Protein AF-A0A971AEY3-F1 (afdb_monomer_lite)

pLDDT: mean 78.93, std 15.95, range [36.0, 92.12]

Structure (mmCIF, N/CA/C/O backbone):
data_AF-A0A971AEY3-F1
#
_entry.id   AF-A0A971AEY3-F1
#
loop_
_atom_site.group_PDB
_atom_site.id
_atom_site.type_symbol
_atom_site.label_atom_id
_atom_site.label_alt_id
_atom_site.label_comp_id
_atom_site.label_asym_id
_atom_site.label_entity_id
_atom_site.label_seq_id
_atom_site.pdbx_PDB_ins_code
_atom_site.Cartn_x
_atom_site.Cartn_y
_atom_site.Cartn_z
_atom_site.occupancy
_atom_site.B_iso_or_equiv
_atom_site.auth_seq_id
_atom_site.auth_comp_id
_atom_site.auth_asym_id
_atom_site.auth_atom_id
_atom_site.pdbx_PDB_model_num
ATOM 1 N N . MET A 1 1 ? -13.309 -5.633 -22.090 1.00 36.00 1 MET A N 1
ATOM 2 C CA . MET A 1 1 ? -12.950 -5.337 -20.681 1.00 36.00 1 MET A CA 1
ATOM 3 C C . MET A 1 1 ? -11.464 -5.007 -20.601 1.00 36.00 1 MET A C 1
ATOM 5 O O . MET A 1 1 ? -10.643 -5.881 -20.848 1.00 36.00 1 MET A O 1
ATOM 9 N N . GLN A 1 2 ? -11.099 -3.749 -20.334 1.00 39.91 2 GLN A N 1
ATOM 10 C CA . GLN A 1 2 ? -9.692 -3.347 -20.228 1.00 39.91 2 GLN A CA 1
ATOM 11 C C . GLN A 1 2 ? -9.070 -4.027 -19.000 1.00 39.91 2 GLN A C 1
ATOM 13 O O . GLN A 1 2 ? -9.452 -3.747 -17.863 1.00 39.91 2 GLN A O 1
ATOM 18 N N . ARG A 1 3 ? -8.139 -4.963 -19.225 1.00 43.50 3 ARG A N 1
ATOM 19 C CA . ARG A 1 3 ? -7.334 -5.577 -18.162 1.00 43.50 3 ARG A CA 1
ATOM 20 C C . ARG A 1 3 ? -6.592 -4.447 -17.450 1.00 43.50 3 ARG A C 1
ATOM 22 O O . ARG A 1 3 ? -5.692 -3.850 -18.036 1.00 43.50 3 ARG A O 1
ATOM 29 N N . LYS A 1 4 ? -6.987 -4.123 -16.211 1.00 51.16 4 LYS A N 1
ATOM 30 C CA . LYS A 1 4 ? -6.241 -3.187 -15.357 1.00 51.16 4 LYS A CA 1
ATOM 31 C C . LYS A 1 4 ? -4.786 -3.649 -15.361 1.00 51.16 4 LYS A C 1
ATOM 33 O O . LYS A 1 4 ? -4.512 -4.766 -14.921 1.00 51.16 4 LYS A O 1
ATOM 38 N N . LYS A 1 5 ? -3.881 -2.830 -15.914 1.00 49.34 5 LYS A N 1
ATOM 39 C CA . LYS A 1 5 ? -2.437 -3.082 -15.861 1.00 49.34 5 LYS A CA 1
ATOM 40 C C . LYS A 1 5 ? -2.102 -3.420 -14.408 1.00 49.34 5 LYS A C 1
ATOM 42 O O . LYS A 1 5 ? -2.385 -2.613 -13.522 1.00 49.34 5 LYS A O 1
ATOM 47 N N . LYS A 1 6 ? -1.587 -4.630 -14.164 1.00 56.56 6 LYS A N 1
ATOM 48 C CA . LYS A 1 6 ? -1.004 -4.984 -12.868 1.00 56.56 6 LYS A CA 1
ATOM 49 C C . LYS A 1 6 ? 0.119 -3.973 -12.663 1.00 56.56 6 LYS A C 1
ATOM 51 O O . LYS A 1 6 ? 1.075 -3.979 -13.430 1.00 56.56 6 LYS A O 1
ATOM 56 N N . GLY A 1 7 ? -0.078 -3.027 -11.748 1.00 63.53 7 GLY A N 1
ATOM 57 C CA . GLY A 1 7 ? 0.972 -2.078 -11.406 1.00 63.53 7 GLY A CA 1
ATOM 58 C C . GLY A 1 7 ? 2.200 -2.824 -10.871 1.00 63.53 7 GLY A C 1
ATOM 59 O O . GLY A 1 7 ? 2.087 -3.997 -10.515 1.00 63.53 7 GLY A O 1
ATOM 60 N N . PRO A 1 8 ? 3.351 -2.152 -10.747 1.00 68.38 8 PRO A N 1
ATOM 61 C CA . PRO A 1 8 ? 4.584 -2.743 -10.209 1.00 68.38 8 PRO A CA 1
ATOM 62 C C . PRO A 1 8 ? 4.476 -3.192 -8.747 1.00 68.38 8 PRO A C 1
ATOM 64 O O . PRO A 1 8 ? 5.411 -3.771 -8.200 1.00 68.38 8 PRO A O 1
ATOM 67 N N . ILE A 1 9 ? 3.364 -2.879 -8.084 1.00 77.56 9 ILE A N 1
ATOM 68 C CA . ILE A 1 9 ? 3.144 -3.168 -6.676 1.00 77.56 9 ILE A CA 1
ATOM 69 C C . ILE A 1 9 ? 2.580 -4.579 -6.532 1.00 77.56 9 ILE A C 1
ATOM 71 O O . ILE A 1 9 ? 1.442 -4.854 -6.927 1.00 77.56 9 ILE A O 1
ATOM 75 N N . ASP A 1 10 ? 3.325 -5.440 -5.847 1.00 83.31 10 ASP A N 1
ATOM 76 C CA . ASP A 1 10 ? 2.781 -6.690 -5.333 1.00 83.31 10 ASP A CA 1
ATOM 77 C C . ASP A 1 10 ? 2.005 -6.437 -4.030 1.00 83.31 10 ASP A C 1
ATOM 79 O O . ASP A 1 10 ? 2.527 -6.479 -2.913 1.00 83.31 10 ASP A O 1
ATOM 83 N N . THR A 1 11 ? 0.713 -6.144 -4.189 1.00 84.31 11 THR A N 1
ATOM 84 C CA . THR A 1 11 ? -0.194 -5.923 -3.053 1.00 84.31 11 THR A CA 1
ATOM 85 C C . THR A 1 11 ? -0.360 -7.163 -2.169 1.00 84.31 11 THR A C 1
ATOM 87 O O . THR A 1 11 ? -0.656 -7.013 -0.985 1.00 84.31 11 THR A O 1
ATOM 90 N N . VAL A 1 12 ? -0.137 -8.373 -2.699 1.00 85.06 12 VAL A N 1
ATOM 91 C CA . VAL A 1 12 ? -0.256 -9.628 -1.942 1.00 85.06 12 VAL A CA 1
ATOM 92 C C . VAL A 1 12 ? 0.952 -9.795 -1.025 1.00 85.06 12 VAL A C 1
ATOM 94 O O . VAL A 1 12 ? 0.788 -10.101 0.157 1.00 85.06 12 VAL A O 1
ATOM 97 N N . ALA A 1 13 ? 2.155 -9.533 -1.539 1.00 86.75 13 ALA A N 1
ATOM 98 C CA . ALA A 1 13 ? 3.378 -9.552 -0.741 1.00 86.75 13 ALA A CA 1
ATOM 99 C C . ALA A 1 13 ? 3.333 -8.512 0.393 1.00 86.75 13 ALA A C 1
ATOM 101 O O . ALA A 1 13 ? 3.598 -8.844 1.551 1.00 86.75 13 ALA A O 1
ATOM 102 N N . LEU A 1 14 ? 2.912 -7.279 0.088 1.00 87.56 14 LEU A N 1
ATOM 103 C CA . LEU A 1 14 ? 2.745 -6.225 1.095 1.00 87.56 14 LEU A CA 1
ATOM 104 C C . LEU A 1 14 ? 1.681 -6.588 2.137 1.00 87.56 14 LEU A C 1
ATOM 106 O O . LEU A 1 14 ? 1.877 -6.352 3.330 1.00 87.56 14 LEU A O 1
ATOM 110 N N . SER A 1 15 ? 0.575 -7.202 1.710 1.00 88.69 15 SER A N 1
ATOM 111 C CA . SER A 1 15 ? -0.488 -7.620 2.625 1.00 88.69 15 SER A CA 1
ATOM 112 C C . SER A 1 15 ? -0.001 -8.674 3.614 1.00 88.69 15 SER A C 1
ATOM 114 O O . SER A 1 15 ? -0.278 -8.554 4.807 1.00 88.69 15 SER A O 1
ATOM 116 N N . LYS A 1 16 ? 0.816 -9.635 3.165 1.00 89.75 16 LYS A N 1
ATOM 117 C CA . LYS A 1 16 ? 1.462 -10.619 4.048 1.00 89.75 16 LYS A CA 1
ATOM 118 C C . LYS A 1 16 ? 2.460 -9.974 5.012 1.00 89.75 16 LYS A C 1
ATOM 120 O O . LYS A 1 16 ? 2.458 -10.312 6.192 1.00 89.75 16 LYS A O 1
ATOM 125 N N . LYS A 1 17 ? 3.281 -9.034 4.532 1.00 89.06 17 LYS A N 1
ATOM 126 C CA . LYS A 1 17 ? 4.313 -8.361 5.337 1.00 89.06 17 LYS A CA 1
ATOM 127 C C . LYS A 1 17 ? 3.718 -7.527 6.470 1.00 89.06 17 LYS A C 1
ATOM 129 O O . LYS A 1 17 ? 4.137 -7.647 7.616 1.00 89.06 17 LYS A O 1
ATOM 134 N N . TYR A 1 18 ? 2.726 -6.700 6.150 1.00 87.75 18 TYR A N 1
ATOM 135 C CA . TYR A 1 18 ? 2.115 -5.781 7.112 1.00 87.75 18 TYR A CA 1
ATOM 136 C C . TYR A 1 18 ? 0.885 -6.359 7.819 1.00 87.75 18 TYR A C 1
ATOM 138 O O . TYR A 1 18 ? 0.365 -5.720 8.734 1.00 87.75 18 TYR A O 1
ATOM 146 N N . LYS A 1 19 ? 0.420 -7.551 7.414 1.00 87.38 19 LYS A N 1
ATOM 147 C CA . LYS A 1 19 ? -0.826 -8.187 7.881 1.00 87.38 19 LYS A CA 1
ATOM 148 C C . LYS A 1 19 ? -2.034 -7.247 7.770 1.00 87.38 19 LYS A C 1
ATOM 150 O O . LYS A 1 19 ? -2.884 -7.201 8.652 1.00 87.38 19 LYS A O 1
ATOM 155 N N . CYS A 1 20 ? -2.073 -6.458 6.698 1.00 87.50 20 CYS A N 1
ATOM 156 C CA . CYS A 1 20 ? -3.089 -5.436 6.449 1.00 87.50 20 CYS A CA 1
ATOM 157 C C . CYS A 1 20 ? -3.671 -5.590 5.042 1.00 87.50 20 CYS A C 1
ATOM 159 O O . CYS A 1 20 ? -2.998 -6.072 4.127 1.00 87.50 20 CYS A O 1
ATOM 161 N N . ASP A 1 21 ? -4.905 -5.129 4.841 1.00 88.88 21 ASP A N 1
ATOM 162 C CA . ASP A 1 21 ? -5.508 -5.080 3.509 1.00 88.88 21 ASP A CA 1
ATOM 163 C C . ASP A 1 21 ? -4.989 -3.862 2.728 1.00 88.88 21 ASP A C 1
ATOM 165 O O . ASP A 1 21 ? -5.543 -2.760 2.759 1.00 88.88 21 ASP A O 1
ATOM 169 N N . ILE A 1 22 ? -3.892 -4.083 2.005 1.00 89.88 22 ILE A N 1
ATOM 170 C CA . ILE A 1 22 ? -3.221 -3.063 1.193 1.00 89.88 22 ILE A CA 1
ATOM 171 C C . ILE A 1 22 ? -4.129 -2.556 0.072 1.00 89.88 22 ILE A C 1
ATOM 173 O O . ILE A 1 22 ? -4.083 -1.376 -0.268 1.00 89.88 22 ILE A O 1
ATOM 177 N N . ASN A 1 23 ? -4.996 -3.406 -0.487 1.00 89.69 23 ASN A N 1
ATOM 178 C CA . ASN A 1 23 ? -5.923 -2.977 -1.531 1.00 89.69 23 ASN A CA 1
ATOM 179 C C . ASN A 1 23 ? -6.939 -1.976 -0.980 1.00 89.69 23 ASN A C 1
ATOM 181 O O . ASN A 1 23 ? -7.237 -0.977 -1.641 1.00 89.69 23 ASN A O 1
ATOM 185 N N . ARG A 1 24 ? -7.443 -2.210 0.234 1.00 90.06 24 ARG A N 1
ATOM 186 C CA . ARG A 1 24 ? -8.342 -1.274 0.917 1.00 90.06 24 ARG A CA 1
ATOM 187 C C . ARG A 1 24 ? -7.644 0.040 1.262 1.00 90.06 24 ARG A C 1
ATOM 189 O O . ARG A 1 24 ? -8.225 1.097 1.021 1.00 90.06 24 ARG A O 1
ATOM 196 N N . ILE A 1 25 ? -6.399 -0.019 1.735 1.00 90.44 25 ILE A N 1
ATOM 197 C CA . ILE A 1 25 ? -5.574 1.164 2.037 1.00 90.44 25 ILE A CA 1
ATOM 198 C C . ILE A 1 25 ? -5.341 2.006 0.774 1.00 90.44 25 ILE A C 1
ATOM 200 O O . ILE A 1 25 ? -5.653 3.194 0.758 1.00 90.44 25 ILE A O 1
ATOM 204 N N . ILE A 1 26 ? -4.896 1.387 -0.325 1.00 88.62 26 ILE A N 1
ATOM 205 C CA . ILE A 1 26 ? -4.671 2.084 -1.601 1.00 88.62 26 ILE A CA 1
ATOM 206 C C . ILE A 1 26 ? -5.968 2.719 -2.113 1.00 88.62 26 ILE A C 1
ATOM 208 O O . ILE A 1 26 ? -5.955 3.858 -2.575 1.00 88.62 26 ILE A O 1
ATOM 212 N N . ARG A 1 27 ? -7.106 2.014 -2.034 1.00 90.75 27 ARG A N 1
ATOM 213 C CA . ARG A 1 27 ? -8.410 2.576 -2.429 1.00 90.75 27 ARG A CA 1
ATOM 214 C C . ARG A 1 27 ? -8.792 3.784 -1.577 1.00 90.75 27 ARG A C 1
ATOM 216 O O . ARG A 1 27 ? -9.273 4.766 -2.127 1.00 90.75 27 ARG A O 1
ATOM 223 N N . ALA A 1 28 ? -8.560 3.728 -0.269 1.00 91.31 28 ALA A N 1
ATOM 224 C CA . ALA A 1 28 ? -8.843 4.839 0.630 1.00 91.31 28 ALA A CA 1
ATOM 225 C C . ALA A 1 28 ? -7.975 6.069 0.307 1.00 91.31 28 ALA A C 1
ATOM 227 O O . ALA A 1 28 ? -8.518 7.164 0.187 1.00 91.31 28 ALA A O 1
ATOM 228 N N . TRP A 1 29 ? -6.677 5.883 0.043 1.00 90.94 29 TRP A N 1
ATOM 229 C CA . TRP A 1 29 ? -5.804 6.965 -0.428 1.00 90.94 29 TRP A CA 1
ATOM 230 C C . TRP A 1 29 ? -6.252 7.550 -1.767 1.00 90.94 29 TRP A C 1
ATOM 232 O O . TRP A 1 29 ? -6.245 8.764 -1.945 1.00 90.94 29 TRP A O 1
ATOM 242 N N . LYS A 1 30 ? -6.692 6.708 -2.710 1.00 88.44 30 LYS A N 1
ATOM 243 C CA . LYS A 1 30 ? -7.237 7.176 -3.995 1.00 88.44 30 LYS A CA 1
ATOM 244 C C . LYS A 1 30 ? -8.527 7.984 -3.847 1.00 88.44 30 LYS A C 1
ATOM 246 O O . LYS A 1 30 ? -8.806 8.810 -4.706 1.00 88.44 30 LYS A O 1
ATOM 251 N N . ASN A 1 31 ? -9.281 7.750 -2.778 1.00 91.50 31 ASN A N 1
ATOM 252 C CA . ASN A 1 31 ? -10.483 8.507 -2.441 1.00 91.50 31 ASN A CA 1
ATOM 253 C C . ASN A 1 31 ? -10.173 9.776 -1.623 1.00 91.50 31 ASN A C 1
ATOM 255 O O . ASN A 1 31 ? -11.099 10.410 -1.133 1.00 91.50 31 ASN A O 1
ATOM 259 N N . GLY A 1 32 ? -8.895 10.134 -1.450 1.00 90.75 32 GLY A N 1
ATOM 260 C CA . GLY A 1 32 ? -8.476 11.351 -0.753 1.00 90.75 32 GLY A CA 1
ATOM 261 C C . GLY A 1 32 ? -8.395 11.231 0.767 1.00 90.75 32 GLY A C 1
ATOM 262 O O . GLY A 1 32 ? -8.149 12.238 1.423 1.00 90.75 32 GLY A O 1
ATOM 263 N N . LYS A 1 33 ? -8.565 10.031 1.341 1.00 90.81 33 LYS A N 1
ATOM 264 C CA . LYS A 1 33 ? -8.430 9.858 2.792 1.00 90.81 33 LYS A CA 1
ATOM 265 C C . LYS A 1 33 ? -6.985 10.018 3.243 1.00 90.81 33 LYS A C 1
ATOM 267 O O . LYS A 1 33 ? -6.066 9.507 2.593 1.00 90.81 33 LYS A O 1
ATOM 272 N N . ASN A 1 34 ? -6.806 10.664 4.389 1.00 90.19 34 ASN A N 1
ATOM 273 C CA . ASN A 1 34 ? -5.492 10.859 4.990 1.00 90.19 34 ASN A CA 1
ATOM 274 C C . ASN A 1 34 ? -5.087 9.674 5.888 1.00 90.19 34 ASN A C 1
ATOM 276 O O . ASN A 1 34 ? -5.929 8.907 6.354 1.00 90.19 34 ASN A O 1
ATOM 280 N N . ASP A 1 35 ? -3.792 9.536 6.173 1.00 88.25 35 ASP A N 1
ATOM 281 C CA . ASP A 1 35 ? -3.238 8.431 6.969 1.00 88.25 35 ASP A CA 1
ATOM 282 C C . ASP A 1 35 ? -3.825 8.393 8.388 1.00 88.25 35 ASP A C 1
ATOM 284 O O . ASP A 1 35 ? -4.066 7.318 8.935 1.00 88.25 35 ASP A O 1
ATOM 288 N N . TYR A 1 36 ? -4.125 9.557 8.971 1.00 89.69 36 TYR A N 1
ATOM 289 C CA . TYR A 1 36 ? -4.799 9.647 10.267 1.00 89.69 36 TYR A CA 1
ATOM 290 C C . TYR A 1 36 ? -6.228 9.086 10.219 1.00 89.69 36 TYR A C 1
ATOM 292 O O . TYR A 1 36 ? -6.600 8.268 11.057 1.00 89.69 36 TYR A O 1
ATOM 300 N N . GLU A 1 37 ? -7.013 9.451 9.204 1.00 90.31 37 GLU A N 1
ATOM 301 C CA . GLU A 1 37 ? -8.381 8.945 9.036 1.00 90.31 37 GLU A CA 1
ATOM 302 C C . GLU A 1 37 ? -8.398 7.443 8.744 1.00 90.31 37 GLU A C 1
ATOM 304 O O . GLU A 1 37 ? -9.253 6.721 9.254 1.00 90.31 37 GLU A O 1
ATOM 309 N N . LEU A 1 38 ? -7.445 6.950 7.942 1.00 90.69 38 LEU A N 1
ATOM 310 C CA . LEU A 1 38 ? -7.265 5.512 7.738 1.00 90.69 38 LEU A CA 1
ATOM 311 C C . LEU A 1 38 ? -6.903 4.808 9.042 1.00 90.69 38 LEU A C 1
ATOM 313 O O . LEU A 1 38 ? -7.429 3.730 9.301 1.00 90.69 38 LEU A O 1
ATOM 317 N N . SER A 1 39 ? -6.012 5.397 9.839 1.00 90.88 39 SER A N 1
ATOM 318 C CA . SER A 1 39 ? -5.597 4.843 11.127 1.00 90.88 39 SER A CA 1
ATOM 319 C C . SER A 1 39 ? -6.785 4.695 12.068 1.00 90.88 39 SER A C 1
ATOM 321 O O . SER A 1 39 ? -7.019 3.604 12.583 1.00 90.88 39 SER A O 1
ATOM 323 N N . GLN A 1 40 ? -7.602 5.743 12.198 1.00 90.50 40 GLN A N 1
ATOM 324 C CA . GLN A 1 40 ? -8.821 5.710 13.006 1.00 90.50 40 GLN A CA 1
ATOM 325 C C . GLN A 1 40 ? -9.852 4.709 12.459 1.00 90.50 40 GLN A C 1
ATOM 327 O O . GLN A 1 40 ? -10.437 3.948 13.221 1.00 90.50 40 GLN A O 1
ATOM 332 N N . ALA A 1 41 ? -10.049 4.655 11.139 1.00 88.75 41 ALA A N 1
ATOM 333 C CA . ALA A 1 41 ? -11.061 3.792 10.527 1.00 88.75 41 ALA A CA 1
ATOM 334 C C . ALA A 1 41 ? -10.681 2.300 10.480 1.00 88.75 41 ALA A C 1
ATOM 336 O O . ALA A 1 41 ? -11.566 1.447 10.427 1.00 88.75 41 ALA A O 1
ATOM 337 N N . LEU A 1 42 ? -9.387 1.976 10.413 1.00 85.81 42 LEU A N 1
ATOM 338 C CA . LEU A 1 42 ? -8.883 0.605 10.246 1.00 85.81 42 LEU A CA 1
ATOM 339 C C . LEU A 1 42 ? -8.150 0.078 11.488 1.00 85.81 42 LEU A C 1
ATOM 341 O O . LEU A 1 42 ? -7.777 -1.092 11.504 1.0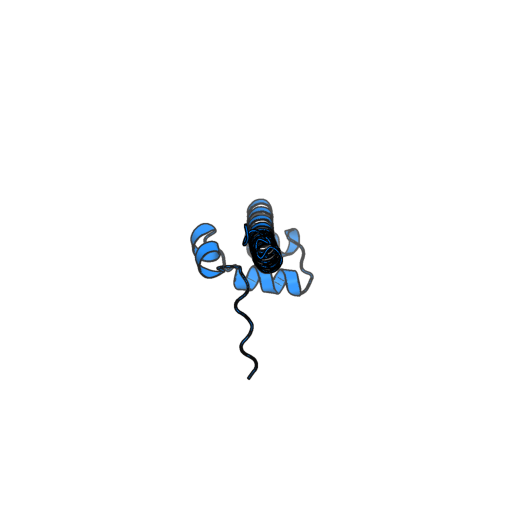0 85.81 42 LEU A O 1
ATOM 345 N N . GLY A 1 43 ? -7.902 0.918 12.496 1.00 87.81 43 GLY A N 1
ATOM 346 C CA . GLY A 1 43 ? -7.095 0.566 13.668 1.00 87.81 43 GLY A CA 1
ATOM 347 C C . GLY A 1 43 ? -5.620 0.308 13.337 1.00 87.81 43 GLY A C 1
ATOM 348 O O . GLY A 1 43 ? -4.938 -0.435 14.042 1.00 87.81 43 GLY A O 1
ATOM 349 N N . ILE A 1 44 ? -5.115 0.871 12.235 1.00 87.62 44 ILE A N 1
ATOM 350 C CA . ILE A 1 44 ? -3.739 0.659 11.772 1.00 87.62 44 ILE A CA 1
ATOM 351 C C . ILE A 1 44 ? -2.884 1.835 12.218 1.00 87.62 44 ILE A C 1
ATOM 353 O O . ILE A 1 44 ? -3.180 2.973 11.889 1.00 87.62 44 ILE A O 1
ATOM 357 N N . ASN A 1 45 ? -1.770 1.560 12.894 1.00 91.25 45 ASN A N 1
ATOM 358 C CA . ASN A 1 45 ? -0.826 2.601 13.296 1.00 91.25 45 ASN A CA 1
ATOM 359 C C . ASN A 1 45 ? -0.405 3.477 12.092 1.00 91.25 45 ASN A C 1
ATOM 361 O O . ASN A 1 45 ? -0.000 2.960 11.047 1.00 91.25 45 ASN A O 1
ATOM 365 N N . THR A 1 46 ? -0.459 4.799 12.258 1.00 90.00 46 THR A N 1
ATOM 366 C CA . THR A 1 46 ? -0.068 5.792 11.244 1.00 90.00 46 THR A CA 1
ATOM 367 C C . THR A 1 46 ? 1.352 5.577 10.723 1.00 90.00 46 THR A C 1
ATOM 369 O O . THR A 1 46 ? 1.589 5.706 9.524 1.00 90.00 46 THR A O 1
ATOM 372 N N . ILE A 1 47 ? 2.285 5.145 11.576 1.00 90.50 47 ILE A N 1
ATOM 373 C CA . ILE A 1 47 ? 3.657 4.808 11.172 1.00 90.50 47 ILE A CA 1
ATOM 374 C C . ILE A 1 47 ? 3.672 3.637 10.181 1.00 90.50 47 ILE A C 1
ATOM 376 O O . ILE A 1 47 ? 4.399 3.679 9.189 1.00 90.50 47 ILE A O 1
ATOM 380 N N . LYS A 1 48 ? 2.829 2.613 10.385 1.00 90.69 48 LYS A N 1
ATOM 381 C CA . LYS A 1 48 ? 2.709 1.495 9.432 1.00 90.69 48 LYS A CA 1
ATOM 382 C C . LYS A 1 48 ? 2.150 1.967 8.093 1.00 90.69 48 LYS A C 1
ATOM 384 O O . LYS A 1 48 ? 2.642 1.540 7.053 1.00 90.69 48 LYS A O 1
ATOM 389 N N . LEU A 1 49 ? 1.151 2.852 8.103 1.00 91.62 49 LEU A N 1
ATOM 390 C CA . LEU A 1 49 ? 0.596 3.432 6.875 1.00 91.62 49 LEU A CA 1
ATOM 391 C C . LEU A 1 49 ? 1.662 4.213 6.097 1.00 91.62 49 LEU A C 1
ATOM 393 O O . LEU A 1 49 ? 1.797 4.023 4.887 1.00 91.62 49 LEU A O 1
ATOM 397 N N . MET A 1 50 ? 2.482 4.998 6.800 1.00 91.38 50 MET A N 1
ATOM 398 C CA . MET A 1 50 ? 3.599 5.728 6.202 1.00 91.38 50 MET A CA 1
ATOM 399 C C . MET A 1 50 ? 4.629 4.783 5.564 1.00 91.38 50 MET A C 1
ATOM 401 O O . MET A 1 50 ? 5.047 5.007 4.428 1.00 91.38 50 MET A O 1
ATOM 405 N N . GLN A 1 51 ? 4.994 3.692 6.247 1.00 92.12 51 GLN A N 1
ATOM 406 C CA . GLN A 1 51 ? 5.909 2.677 5.709 1.00 92.12 51 GLN A CA 1
ATOM 407 C C . GLN A 1 51 ? 5.353 2.009 4.444 1.00 92.12 51 GLN A C 1
ATOM 409 O O . GLN A 1 51 ? 6.059 1.902 3.442 1.00 92.12 51 GLN A O 1
ATOM 414 N N . ILE A 1 52 ? 4.073 1.621 4.452 1.00 90.56 52 ILE A N 1
ATOM 415 C CA . ILE A 1 52 ? 3.404 1.038 3.279 1.00 90.56 52 ILE A CA 1
ATOM 416 C C . ILE A 1 52 ? 3.454 2.019 2.100 1.00 90.56 52 ILE A C 1
ATOM 418 O O . ILE A 1 52 ? 3.759 1.629 0.971 1.00 90.56 52 ILE A O 1
ATOM 422 N N . ARG A 1 53 ? 3.187 3.305 2.355 1.00 90.25 53 ARG A N 1
ATOM 423 C CA . ARG A 1 53 ? 3.220 4.356 1.332 1.00 90.25 53 ARG A CA 1
ATOM 424 C C . ARG A 1 53 ? 4.616 4.516 0.730 1.00 90.25 53 ARG A C 1
ATOM 426 O O . ARG A 1 53 ? 4.741 4.621 -0.491 1.00 90.25 53 ARG A O 1
ATOM 433 N N . GLN A 1 54 ? 5.653 4.497 1.565 1.00 91.25 54 GLN A N 1
ATOM 434 C CA . GLN A 1 54 ? 7.046 4.562 1.121 1.00 91.25 54 GLN A CA 1
ATOM 435 C C . GLN A 1 54 ? 7.441 3.343 0.283 1.00 91.25 54 GLN A C 1
ATOM 4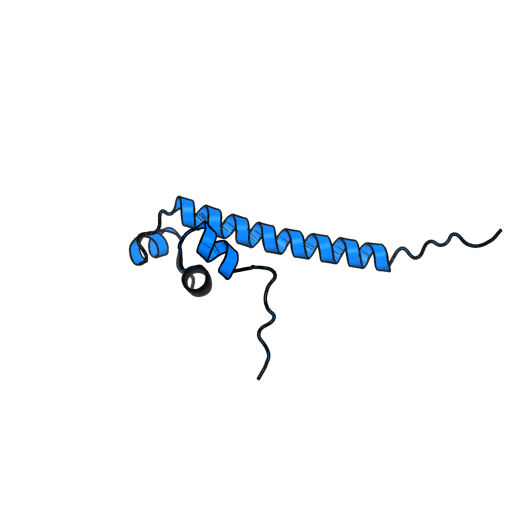37 O O . GLN A 1 54 ? 8.033 3.518 -0.780 1.00 91.25 54 GLN A O 1
ATOM 442 N N . GLU A 1 55 ? 7.075 2.124 0.691 1.00 90.38 55 GLU A N 1
ATOM 443 C CA . GLU A 1 55 ? 7.377 0.915 -0.091 1.00 90.38 55 GLU A CA 1
ATOM 444 C C . GLU A 1 55 ? 6.697 0.926 -1.458 1.00 90.38 55 GLU A C 1
ATOM 446 O O . GLU A 1 55 ? 7.314 0.584 -2.468 1.00 90.38 55 GLU A O 1
ATOM 451 N N . ILE A 1 56 ? 5.447 1.386 -1.513 1.00 88.38 56 ILE A N 1
ATOM 452 C CA . ILE A 1 56 ? 4.721 1.561 -2.771 1.00 88.38 56 ILE A CA 1
ATOM 453 C C . ILE A 1 56 ? 5.424 2.583 -3.673 1.00 88.38 56 ILE A C 1
ATOM 455 O O . ILE A 1 56 ? 5.626 2.324 -4.863 1.00 88.38 56 ILE A O 1
ATOM 459 N N . ALA A 1 57 ? 5.822 3.732 -3.123 1.00 90.00 57 ALA A N 1
ATOM 460 C CA . ALA A 1 57 ? 6.534 4.760 -3.875 1.00 90.00 57 ALA A CA 1
ATOM 461 C C . ALA A 1 57 ? 7.889 4.250 -4.393 1.00 90.00 57 ALA A C 1
ATOM 463 O O . ALA A 1 57 ? 8.215 4.456 -5.563 1.00 90.00 57 ALA A O 1
ATOM 464 N N . ALA A 1 58 ? 8.637 3.528 -3.556 1.00 89.81 58 ALA A N 1
ATOM 465 C CA . ALA A 1 58 ? 9.915 2.926 -3.912 1.00 89.81 58 ALA A CA 1
ATOM 466 C C . ALA A 1 58 ? 9.768 1.862 -5.011 1.00 89.81 58 ALA A C 1
ATOM 468 O O . ALA A 1 58 ? 10.576 1.827 -5.939 1.00 89.81 58 ALA A O 1
ATOM 469 N N . ALA A 1 59 ? 8.721 1.031 -4.962 1.00 87.56 59 ALA A N 1
ATOM 470 C CA . ALA A 1 59 ? 8.436 0.044 -6.004 1.00 87.56 59 ALA A CA 1
ATOM 471 C C . ALA A 1 59 ? 8.181 0.712 -7.367 1.00 87.56 59 ALA A C 1
ATOM 473 O O . ALA A 1 59 ? 8.752 0.304 -8.380 1.00 87.56 59 ALA A O 1
ATOM 474 N N . HIS A 1 60 ? 7.384 1.783 -7.387 1.00 86.38 60 HIS A N 1
ATOM 475 C CA . HIS A 1 60 ? 7.153 2.573 -8.596 1.00 86.38 60 HIS A CA 1
ATOM 476 C C . HIS A 1 60 ? 8.414 3.274 -9.104 1.00 86.38 60 HIS A C 1
ATOM 478 O O . HIS A 1 60 ? 8.657 3.313 -10.309 1.00 86.38 60 HIS A O 1
ATOM 484 N N . GLU A 1 61 ? 9.219 3.837 -8.20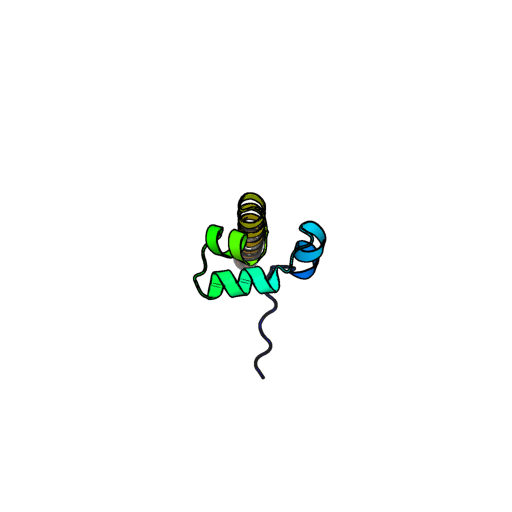7 1.00 87.06 61 GLU A N 1
ATOM 485 C CA . GLU A 1 61 ? 10.475 4.484 -8.580 1.00 87.06 61 GLU A CA 1
ATOM 486 C C . GLU A 1 61 ? 11.462 3.476 -9.181 1.00 87.06 61 GLU A C 1
ATOM 488 O O . GLU A 1 61 ? 12.037 3.729 -10.239 1.00 87.06 61 GLU A O 1
ATOM 493 N N . LYS A 1 62 ? 11.582 2.286 -8.586 1.00 85.56 62 LYS A N 1
ATOM 494 C CA . LYS A 1 62 ? 12.418 1.200 -9.108 1.00 85.56 62 LYS A CA 1
ATOM 495 C C . LYS A 1 62 ? 11.978 0.760 -10.506 1.00 85.56 62 LYS A C 1
ATOM 497 O O . LYS A 1 62 ? 12.830 0.591 -11.379 1.00 85.56 62 LYS A O 1
ATOM 502 N N . GLU A 1 63 ? 10.672 0.625 -10.747 1.00 84.19 63 GLU A N 1
ATOM 503 C CA . GLU A 1 63 ? 10.133 0.330 -12.083 1.00 84.19 63 GLU A CA 1
ATOM 504 C C . GLU A 1 63 ? 10.482 1.443 -13.084 1.00 84.19 63 GLU A C 1
ATOM 506 O O . GLU A 1 63 ? 10.989 1.163 -14.174 1.00 84.19 63 GLU A O 1
ATOM 511 N N . ARG A 1 64 ? 10.285 2.717 -12.710 1.00 83.75 64 ARG A N 1
ATOM 512 C CA . ARG A 1 64 ? 10.653 3.860 -13.561 1.00 83.75 64 ARG A CA 1
ATOM 513 C C . ARG A 1 64 ? 12.136 3.848 -13.913 1.00 83.75 64 ARG A C 1
ATOM 515 O O . ARG A 1 64 ? 12.483 4.046 -15.077 1.00 83.75 64 ARG A O 1
ATOM 522 N N . GLN A 1 65 ? 13.009 3.597 -12.941 1.00 85.38 65 GLN A N 1
ATOM 523 C CA . GLN A 1 65 ? 14.452 3.519 -13.163 1.00 85.38 65 GLN A CA 1
ATOM 524 C C . GLN A 1 65 ? 14.828 2.356 -14.083 1.00 85.38 65 GLN A C 1
ATOM 526 O O . GLN A 1 65 ? 15.632 2.541 -14.996 1.00 85.38 65 GLN A O 1
ATOM 531 N N . GLN A 1 66 ? 14.227 1.177 -13.905 1.00 81.69 66 GLN A N 1
ATOM 532 C CA . GLN A 1 66 ? 14.436 0.038 -14.803 1.00 81.69 66 GLN A CA 1
ATOM 533 C C . GLN A 1 66 ? 13.988 0.354 -16.233 1.00 81.69 66 GLN A C 1
ATOM 535 O O 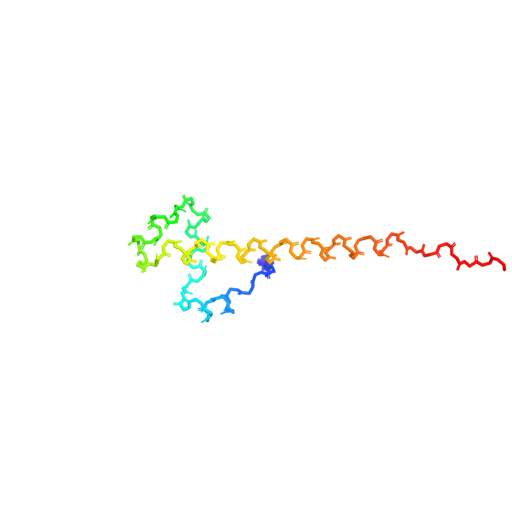. GLN A 1 66 ? 14.716 0.062 -17.183 1.00 81.69 66 GLN A O 1
ATOM 540 N N . ASN A 1 67 ? 12.843 1.018 -16.400 1.00 78.75 67 ASN A N 1
ATOM 541 C CA . ASN A 1 67 ? 12.357 1.417 -17.717 1.00 78.75 67 ASN A CA 1
ATOM 542 C C . ASN A 1 67 ? 13.269 2.465 -18.383 1.00 78.75 67 ASN A C 1
ATOM 544 O O . ASN A 1 67 ? 13.529 2.387 -19.586 1.00 78.75 67 ASN A O 1
ATOM 548 N N . ARG A 1 68 ? 13.825 3.405 -17.603 1.00 77.81 68 ARG A N 1
ATOM 549 C CA . ARG A 1 68 ? 14.834 4.367 -18.083 1.00 77.81 68 ARG A CA 1
ATOM 550 C C . ARG A 1 68 ? 16.122 3.668 -18.513 1.00 77.81 68 ARG A C 1
ATOM 552 O O . ARG A 1 68 ? 16.601 3.940 -19.607 1.00 77.81 68 ARG A O 1
ATOM 559 N N . LYS A 1 69 ? 16.647 2.734 -17.710 1.00 73.12 69 LYS A N 1
ATOM 560 C CA . LYS A 1 69 ? 17.844 1.944 -18.058 1.00 73.12 69 LYS A CA 1
ATOM 561 C C . LYS A 1 69 ? 17.636 1.121 -19.330 1.00 73.12 69 LYS A C 1
ATOM 563 O O . LYS A 1 69 ? 18.508 1.105 -20.191 1.00 73.12 69 LYS A O 1
ATOM 568 N N . ARG A 1 70 ? 16.464 0.498 -19.488 1.00 66.81 70 ARG A N 1
ATOM 569 C CA . ARG A 1 70 ? 16.110 -0.269 -20.692 1.00 66.81 70 ARG A CA 1
ATOM 570 C C . ARG A 1 70 ? 16.001 0.623 -21.929 1.00 66.81 70 ARG A C 1
ATOM 572 O O . ARG A 1 70 ? 16.520 0.274 -22.981 1.00 66.81 70 ARG A O 1
ATOM 579 N N . SER A 1 71 ? 15.393 1.798 -21.781 1.00 62.91 71 SER A N 1
ATOM 580 C CA . SER A 1 71 ? 15.307 2.805 -22.847 1.00 62.91 71 SER A CA 1
ATOM 581 C C . SER A 1 71 ? 16.674 3.385 -23.223 1.00 62.91 71 SER A C 1
ATOM 583 O O . SER A 1 71 ? 16.909 3.669 -24.391 1.00 62.91 71 SER A O 1
ATOM 585 N N . TYR A 1 72 ? 17.578 3.558 -22.256 1.00 59.91 72 TYR A N 1
ATOM 586 C CA . TYR A 1 72 ? 18.943 4.024 -22.506 1.00 59.91 72 TYR A CA 1
ATOM 587 C C . TYR A 1 72 ? 19.770 2.955 -23.234 1.00 59.91 72 TYR A C 1
ATOM 589 O O . TYR A 1 72 ? 20.349 3.240 -24.275 1.00 59.91 72 TYR A O 1
ATOM 597 N N . SER A 1 73 ? 19.713 1.703 -22.765 1.00 56.91 73 SER A N 1
ATOM 598 C CA . SER A 1 73 ? 20.371 0.557 -23.407 1.00 56.91 73 SER A CA 1
ATOM 599 C C . SER A 1 73 ? 19.871 0.290 -24.831 1.00 56.91 73 SER A C 1
ATOM 601 O O . SER A 1 73 ? 20.648 -0.174 -25.655 1.00 56.91 73 SER A O 1
ATOM 603 N N . ALA A 1 74 ? 18.603 0.588 -25.138 1.00 56.62 74 ALA A N 1
ATOM 604 C CA . ALA A 1 74 ? 18.059 0.471 -26.493 1.00 56.62 74 ALA A CA 1
ATOM 605 C C . ALA A 1 74 ? 18.527 1.594 -27.440 1.00 56.62 74 ALA A C 1
ATOM 607 O O . ALA A 1 74 ? 18.483 1.423 -28.654 1.00 56.62 74 ALA A O 1
ATOM 608 N N . LYS A 1 75 ? 18.967 2.743 -26.905 1.00 55.88 75 LYS A N 1
ATOM 609 C CA . LYS A 1 75 ? 19.496 3.871 -27.694 1.00 55.88 75 LYS A CA 1
ATOM 610 C C . LYS A 1 75 ? 21.002 3.773 -27.928 1.00 55.88 75 LYS A C 1
ATOM 612 O O . LYS A 1 75 ? 21.491 4.284 -28.927 1.00 55.88 75 LYS A O 1
ATOM 617 N N . THR A 1 76 ? 21.732 3.091 -27.051 1.00 52.22 76 THR A N 1
ATOM 618 C CA . THR A 1 76 ? 23.154 2.788 -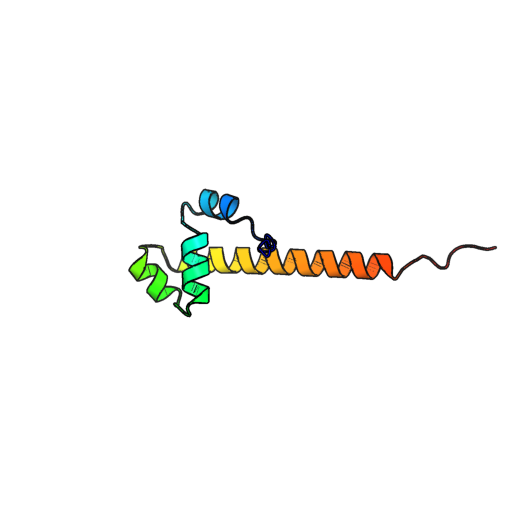27.232 1.00 52.22 76 THR A CA 1
ATOM 619 C C . THR A 1 76 ? 23.312 1.452 -27.960 1.00 52.22 76 THR A C 1
ATOM 621 O O . THR A 1 76 ? 23.714 0.455 -27.365 1.00 52.22 76 THR A O 1
ATOM 624 N N . THR A 1 77 ? 22.988 1.414 -29.255 1.00 52.09 77 THR A N 1
ATOM 625 C CA . THR A 1 77 ? 23.673 0.455 -30.136 1.00 52.09 77 THR A CA 1
ATOM 626 C C . THR A 1 77 ? 25.125 0.933 -30.204 1.00 52.09 77 THR A C 1
ATOM 628 O O . THR A 1 77 ? 25.329 2.102 -30.542 1.00 52.09 77 THR A O 1
ATOM 631 N N . PRO A 1 78 ? 26.131 0.127 -29.826 1.00 50.62 78 PRO A N 1
ATOM 632 C CA . PRO A 1 78 ? 27.509 0.566 -29.934 1.00 50.62 78 PRO A CA 1
ATOM 633 C C . PRO A 1 78 ? 27.834 0.740 -31.417 1.00 50.62 78 PRO A C 1
ATOM 635 O O . PRO A 1 78 ? 27.848 -0.225 -32.179 1.00 50.62 78 PRO A O 1
ATOM 638 N N . LEU A 1 79 ? 28.109 1.983 -31.807 1.00 55.97 79 LEU A N 1
ATOM 639 C CA . LEU A 1 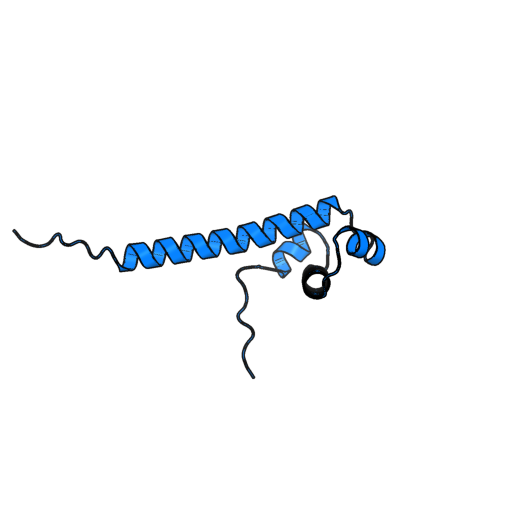79 ? 28.858 2.363 -33.005 1.00 55.97 79 LEU A CA 1
ATOM 640 C C . LEU A 1 79 ? 30.324 1.920 -32.836 1.00 55.97 79 LEU A C 1
ATOM 642 O O . LEU A 1 79 ? 31.242 2.727 -32.808 1.00 55.97 79 LEU A O 1
ATOM 646 N N . ILE A 1 80 ? 30.538 0.621 -32.634 1.00 56.28 80 ILE A N 1
ATOM 647 C CA . ILE A 1 80 ? 31.862 0.003 -32.649 1.00 56.28 80 ILE A CA 1
ATOM 648 C C . ILE A 1 80 ? 31.744 -1.232 -33.535 1.00 56.28 80 ILE A C 1
ATOM 650 O O . ILE A 1 80 ? 31.562 -2.360 -33.076 1.00 56.28 80 ILE A O 1
ATOM 654 N N . LYS A 1 81 ? 31.771 -0.985 -34.841 1.00 56.16 81 LYS A N 1
ATOM 655 C CA . LYS A 1 81 ? 32.182 -1.965 -35.839 1.00 56.16 81 LYS A CA 1
ATOM 656 C C . LYS A 1 81 ? 32.884 -1.215 -36.971 1.00 56.16 81 LYS A C 1
ATOM 658 O O . LYS A 1 81 ? 32.313 -0.245 -37.461 1.00 56.16 81 LYS A O 1
ATOM 663 N N . LEU A 1 82 ? 34.040 -1.765 -37.356 1.00 48.19 82 LEU A N 1
ATOM 664 C CA . LEU A 1 82 ? 35.003 -1.380 -38.403 1.00 48.19 82 LEU A CA 1
ATOM 665 C C . LEU A 1 82 ? 35.935 -0.218 -38.012 1.00 48.19 82 LEU A C 1
ATOM 667 O O . LEU A 1 82 ? 35.447 0.827 -37.595 1.00 48.19 82 LEU A O 1
ATOM 671 N N . ASP A 1 83 ? 37.265 -0.343 -38.055 1.00 45.69 83 ASP A N 1
ATOM 672 C CA . ASP A 1 83 ? 38.170 -1.305 -38.725 1.00 45.69 83 ASP A CA 1
ATOM 673 C C . ASP A 1 83 ? 39.192 -1.934 -37.758 1.00 45.69 83 ASP A C 1
ATOM 675 O O . ASP A 1 83 ? 39.685 -1.213 -36.859 1.00 45.69 83 ASP A O 1
#

Sequence (83 aa):
MQRKKKGPIDTVALSKKYKCDINRIIRAWKNGKNDYELSQALGINTIKLMQIRQEIAAAHEKERQQNRKRSYSAKTTPLIKLD

Secondary structure (DSSP, 8-state):
-------S--HHHHHHHHTS-HHHHHHHHHTT--HHHHHHHHT--HHHHHHHHHHHHHHHHHHHHHHHHHHHHHH--------

Foldseek 3Di:
DPDDPPPLDPQVVLCVVLVDNSVVLVVCVVVVDDLVNCCVVVVDDSVSSVVSVVVVVVSNVVVVVVVVVVVVVVVPPDPDDDD

Radius of gyration: 18.82 Å; chains: 1; bounding box: 51×22×52 Å